Protein AF-A0A963Q8L8-F1 (afdb_monomer)

Solvent-accessible surface area (backbone atoms only — not comparable to full-atom values): 8381 Å² total; per-residue (Å²): 138,88,87,86,86,88,66,86,58,89,91,38,68,68,61,29,49,52,52,50,51,49,53,48,64,64,44,58,82,50,54,76,76,75,58,84,87,79,77,55,68,69,58,49,55,60,48,58,72,72,51,82,76,91,77,86,84,80,60,81,90,39,34,50,96,78,73,37,82,28,16,65,41,61,68,62,52,48,38,57,77,70,64,61,84,72,94,81,88,85,80,57,52,40,69,68,48,51,50,52,52,60,72,62,37,93,91,52,77,47,77,51,52,47,21,16,82,83,50,59,90,84,30,69,57,40,79,45,77,80

Mean predicted aligned error: 4.3 Å

Sequence (130 aa):
LCCQVIVATDNDADLAQAEAVRLAQEFWPLRHRMQGKFSSLERAIAQARSIPGPVIFTDAADATSSGATGDSNLILRGLQQAGYTKKVLAQIVDADAAAAAHQAGVGATVQLTLGGGIDPARFTPMPVTA

Secondary structure (DSSP, 8-state):
---------SS-HHHHHHHHHHHHHHHHHHGGGG---PPPHHHHHHHHHHSSS------GGG-GGGT--S---HHHHHHHHTT--S--------HHHHHHHHHH-TT---EEEES-SS-TTT---EEEE-

pLDDT: mean 94.89, std 4.63, range [61.16, 98.31]

Radius of gyration: 22.34 Å; Cα contacts (8 Å, |Δi|>4): 114; chains: 1; bounding box: 47×38×60 Å

Foldseek 3Di:
DDDDDFFDDDPDVVVSVVVRVVVCVVVVVCVVVVDDDDDDLLVLLVVCVPDPDDDDDDDPVADVVVVHPQQDCPSVVSCVVVVPDDDDDGGHDDPVVVVVDVVQDPPGWDWDWGGCPVPVVPDDTHTDTD

Nearest PDB structures (foldseek):
  3iuu-assembly1_A  TM=8.735E-01  e=3.872E-03  Chelativorans sp. BNC1
  7ylq-assembly1_A  TM=7.956E-01  e=6.159E-03  Sphingomonas sp. ACM-3962

Structure (mmCIF, N/CA/C/O backbone):
data_AF-A0A963Q8L8-F1
#
_entry.id   AF-A0A963Q8L8-F1
#
loop_
_atom_site.group_PDB
_atom_site.id
_atom_site.type_symbol
_atom_site.label_atom_id
_atom_site.label_alt_id
_atom_site.label_comp_id
_atom_site.label_asym_id
_atom_site.label_entity_id
_atom_site.label_seq_id
_atom_site.pdbx_PDB_ins_code
_atom_site.Cartn_x
_atom_site.Cartn_y
_atom_site.Cartn_z
_atom_site.occupancy
_atom_site.B_iso_or_equiv
_atom_site.auth_seq_id
_atom_site.auth_comp_id
_atom_site.auth_asym_id
_atom_site.auth_atom_id
_atom_site.pdbx_PDB_model_num
ATOM 1 N N . LEU A 1 1 ? 14.215 2.513 -9.861 1.00 61.16 1 LEU A N 1
ATOM 2 C CA . LEU A 1 1 ? 13.624 2.431 -11.213 1.00 61.16 1 LEU A CA 1
ATOM 3 C C . LEU A 1 1 ? 14.658 1.757 -12.103 1.00 61.16 1 LEU A C 1
ATOM 5 O O . LEU A 1 1 ? 15.711 2.346 -12.314 1.00 61.16 1 LEU A O 1
ATOM 9 N N . CYS A 1 2 ? 14.411 0.524 -12.532 1.00 70.62 2 CYS A N 1
ATOM 10 C CA . CYS A 1 2 ? 15.213 -0.116 -13.572 1.00 70.62 2 CYS A CA 1
ATOM 11 C C . CYS A 1 2 ? 14.390 -0.052 -14.854 1.00 70.62 2 CYS A C 1
ATOM 13 O O . CYS A 1 2 ? 13.233 -0.465 -14.850 1.00 70.62 2 CYS A O 1
ATOM 15 N N . CYS A 1 3 ? 14.958 0.508 -15.915 1.00 80.75 3 CYS A N 1
ATOM 16 C CA . CYS A 1 3 ? 14.323 0.547 -17.225 1.00 80.75 3 CYS A CA 1
ATOM 17 C C . CYS A 1 3 ? 15.174 -0.268 -18.184 1.00 80.75 3 CYS A C 1
ATOM 19 O O . CYS A 1 3 ? 16.390 -0.095 -18.230 1.00 80.75 3 CYS A O 1
ATOM 21 N N . GLN A 1 4 ? 14.522 -1.160 -18.919 1.00 88.62 4 GLN A N 1
ATOM 22 C CA . GLN A 1 4 ? 15.146 -1.977 -19.943 1.00 88.62 4 GLN A CA 1
ATOM 23 C C . GLN A 1 4 ? 14.512 -1.630 -21.283 1.00 88.62 4 GLN A C 1
ATOM 25 O O . GLN A 1 4 ? 13.297 -1.458 -21.376 1.00 88.62 4 GLN A O 1
ATOM 30 N N . VAL A 1 5 ? 15.349 -1.521 -22.307 1.00 88.50 5 VAL A N 1
ATOM 31 C CA . VAL A 1 5 ? 14.926 -1.336 -23.692 1.00 88.50 5 VAL A CA 1
ATOM 32 C C . VAL A 1 5 ? 15.395 -2.557 -24.466 1.00 88.50 5 VAL A C 1
ATOM 34 O O . VAL A 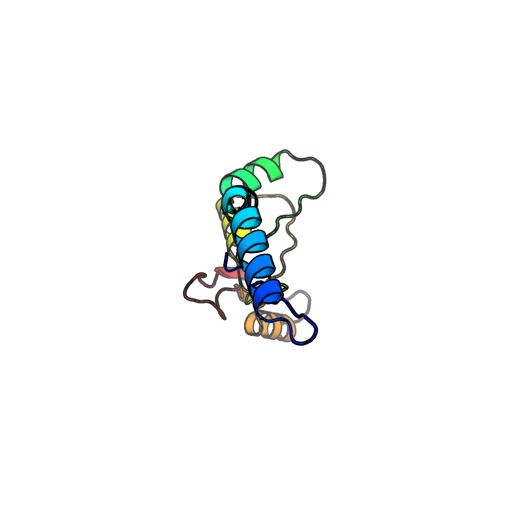1 5 ? 16.543 -2.974 -24.326 1.00 88.50 5 VAL A O 1
ATOM 37 N N . ILE A 1 6 ? 14.496 -3.130 -25.261 1.00 93.12 6 ILE A N 1
ATOM 38 C CA . ILE A 1 6 ? 14.799 -4.213 -26.194 1.00 93.12 6 ILE A CA 1
ATOM 39 C C . ILE A 1 6 ? 14.515 -3.664 -27.589 1.00 93.12 6 ILE A C 1
ATOM 41 O O . ILE A 1 6 ? 13.398 -3.226 -27.859 1.00 93.12 6 ILE A O 1
ATOM 45 N N . VAL A 1 7 ? 15.533 -3.660 -28.447 1.00 96.06 7 VAL A N 1
ATOM 46 C CA . VAL A 1 7 ? 15.433 -3.221 -29.843 1.00 96.06 7 VAL A CA 1
ATOM 47 C C . VAL A 1 7 ? 15.636 -4.436 -30.737 1.00 96.06 7 VAL A C 1
ATOM 49 O O . VAL A 1 7 ? 16.568 -5.209 -30.522 1.00 96.06 7 VAL A O 1
ATOM 52 N N . ALA A 1 8 ? 14.759 -4.603 -31.723 1.00 96.75 8 ALA A N 1
ATOM 53 C CA . ALA A 1 8 ? 14.843 -5.658 -32.721 1.00 96.75 8 ALA A CA 1
ATOM 54 C C . ALA A 1 8 ? 14.909 -5.035 -34.119 1.00 96.75 8 ALA A C 1
ATOM 56 O O . ALA A 1 8 ? 14.142 -4.123 -34.431 1.00 96.75 8 ALA A O 1
ATOM 57 N N . THR A 1 9 ? 15.820 -5.539 -34.945 1.00 97.62 9 THR A N 1
ATOM 58 C CA . THR A 1 9 ? 16.053 -5.119 -36.332 1.00 97.62 9 THR A CA 1
ATOM 59 C C . THR A 1 9 ? 16.175 -6.353 -37.225 1.00 97.62 9 THR A C 1
ATOM 61 O O . THR A 1 9 ? 16.400 -7.464 -36.737 1.00 97.62 9 THR A O 1
ATOM 64 N N . ASP A 1 10 ? 16.022 -6.174 -38.537 1.00 97.75 10 ASP A N 1
ATOM 65 C CA . ASP A 1 10 ? 16.247 -7.246 -39.508 1.00 97.75 10 ASP A CA 1
ATOM 66 C C . ASP A 1 10 ? 17.743 -7.385 -39.812 1.00 97.75 10 ASP A C 1
ATOM 68 O O . ASP A 1 10 ? 18.285 -6.687 -40.665 1.00 97.75 10 ASP A O 1
ATOM 72 N N . ASN A 1 11 ? 18.414 -8.248 -39.045 1.00 96.94 11 ASN A N 1
ATOM 73 C CA . ASN A 1 11 ? 19.839 -8.569 -39.178 1.00 96.94 11 ASN A CA 1
ATOM 74 C C . ASN A 1 11 ? 20.782 -7.342 -39.226 1.00 96.94 11 ASN A C 1
ATOM 76 O O . ASN A 1 11 ? 21.863 -7.407 -39.810 1.00 96.94 11 ASN A O 1
ATOM 80 N N . ASP A 1 12 ? 20.390 -6.234 -38.590 1.00 98.31 12 ASP A N 1
ATOM 81 C CA . ASP A 1 12 ? 21.155 -4.984 -38.537 1.00 98.31 12 ASP A CA 1
ATOM 82 C C . ASP A 1 12 ? 21.496 -4.634 -37.082 1.00 98.31 12 ASP A C 1
ATOM 84 O O . ASP A 1 12 ? 20.760 -3.932 -36.377 1.00 98.31 12 ASP A O 1
ATOM 88 N N . ALA A 1 13 ? 22.606 -5.195 -36.605 1.00 97.69 13 ALA A N 1
ATOM 89 C CA . ALA A 1 13 ? 23.054 -5.026 -35.227 1.00 97.69 13 ALA A CA 1
ATOM 90 C C . ALA A 1 13 ? 23.482 -3.582 -34.913 1.00 97.69 13 ALA A C 1
ATOM 92 O O . ALA A 1 13 ? 23.260 -3.112 -33.794 1.00 97.69 13 ALA A O 1
ATOM 93 N N . ASP A 1 14 ? 24.046 -2.869 -35.891 1.00 98.12 14 ASP A N 1
ATOM 94 C CA . ASP A 1 14 ? 24.521 -1.496 -35.709 1.00 98.12 14 ASP A CA 1
ATOM 95 C C . ASP A 1 14 ? 23.343 -0.541 -35.503 1.00 98.12 14 ASP A C 1
ATOM 97 O O . ASP A 1 14 ? 23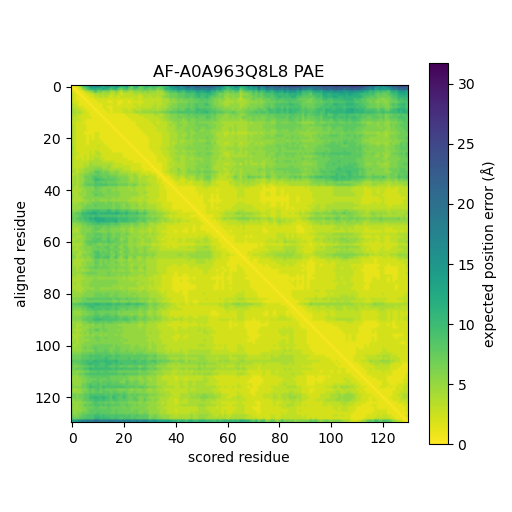.359 0.279 -34.579 1.00 98.12 14 ASP A O 1
ATOM 101 N N . LEU A 1 15 ? 22.274 -0.700 -36.292 1.00 98.12 15 LEU A N 1
ATOM 102 C CA . LEU A 1 15 ? 21.037 0.053 -36.103 1.00 98.12 15 LEU A CA 1
ATOM 103 C C . LEU A 1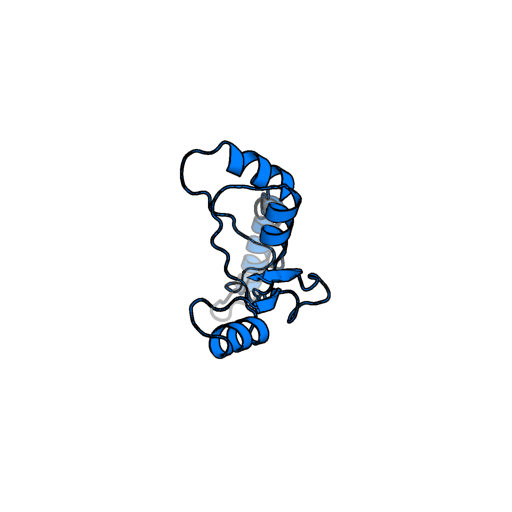 15 ? 20.391 -0.254 -34.747 1.00 98.12 15 LEU A C 1
ATOM 105 O O . LEU A 1 15 ? 19.984 0.668 -34.036 1.00 98.12 15 LEU A O 1
ATOM 109 N N . ALA A 1 16 ? 20.324 -1.533 -34.357 1.00 98.12 16 ALA A N 1
ATOM 110 C CA . ALA A 1 16 ? 19.755 -1.925 -33.067 1.00 98.12 16 ALA A CA 1
ATOM 111 C C . ALA A 1 16 ? 20.501 -1.261 -31.901 1.00 98.12 16 ALA A C 1
ATOM 113 O O . ALA A 1 16 ? 19.879 -0.741 -30.968 1.00 98.12 16 ALA A O 1
ATOM 114 N N . GLN A 1 17 ? 21.834 -1.234 -31.973 1.00 96.94 17 GLN A N 1
ATOM 115 C CA . GLN A 1 17 ? 22.670 -0.593 -30.968 1.00 96.94 17 GLN A CA 1
ATOM 116 C C . GLN A 1 17 ? 22.505 0.931 -30.962 1.00 96.94 17 GLN A C 1
ATOM 118 O O . GLN A 1 17 ? 22.365 1.520 -29.886 1.00 96.94 17 GLN A O 1
ATOM 123 N N . ALA A 1 18 ? 22.483 1.572 -32.133 1.00 97.81 18 ALA A N 1
ATOM 124 C CA . ALA A 1 18 ? 22.291 3.015 -32.242 1.00 97.8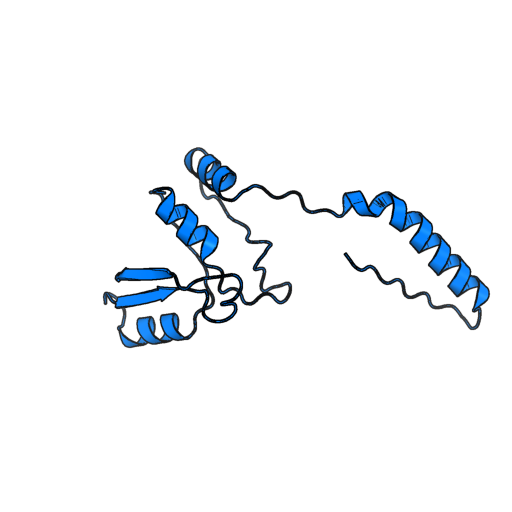1 18 ALA A CA 1
ATOM 125 C C . ALA A 1 18 ? 20.955 3.459 -31.620 1.00 97.81 18 ALA A C 1
ATOM 127 O O . ALA A 1 18 ? 20.933 4.391 -30.812 1.00 97.81 18 ALA A O 1
ATOM 128 N N . GLU A 1 19 ? 19.861 2.750 -31.909 1.00 97.75 19 GLU A N 1
ATOM 129 C CA . GLU A 1 19 ? 18.539 3.052 -31.349 1.00 97.75 19 GLU A CA 1
ATOM 130 C C . GLU A 1 19 ? 18.460 2.786 -29.842 1.00 97.75 19 GLU A C 1
ATOM 132 O O . GLU A 1 19 ? 17.893 3.593 -29.101 1.00 97.75 19 GLU A O 1
ATOM 137 N N . ALA A 1 20 ? 19.074 1.703 -29.352 1.00 96.62 20 ALA A N 1
ATOM 138 C CA . ALA A 1 20 ? 19.129 1.425 -27.919 1.00 96.62 20 ALA A CA 1
ATOM 139 C C . ALA A 1 20 ? 19.857 2.545 -27.152 1.00 96.62 20 ALA A C 1
ATOM 141 O O . ALA A 1 20 ? 19.370 3.010 -26.116 1.00 96.62 20 ALA A O 1
ATOM 142 N N . VAL A 1 21 ? 20.993 3.022 -27.679 1.00 95.44 21 VAL A N 1
ATOM 143 C CA . VAL A 1 21 ? 21.749 4.142 -27.096 1.00 95.44 21 VAL A CA 1
ATOM 144 C C . VAL A 1 21 ? 20.949 5.440 -27.173 1.00 95.44 21 VAL A C 1
ATOM 146 O O . VAL A 1 21 ? 20.872 6.152 -26.170 1.00 95.44 21 VAL A O 1
ATOM 149 N N . ARG A 1 22 ? 20.312 5.732 -28.314 1.00 97.25 22 ARG A N 1
ATOM 150 C CA . ARG A 1 22 ? 19.474 6.926 -28.487 1.00 97.25 22 ARG A CA 1
ATOM 151 C C . ARG A 1 22 ? 18.344 6.964 -27.457 1.00 97.25 22 ARG A C 1
ATOM 153 O O . ARG A 1 22 ? 18.205 7.951 -26.737 1.00 97.25 22 ARG A O 1
ATOM 160 N N . LEU A 1 23 ? 17.593 5.869 -27.313 1.00 95.94 23 LEU A N 1
ATOM 161 C CA . LEU A 1 23 ? 16.504 5.761 -26.336 1.00 95.94 23 LEU A CA 1
ATOM 162 C C . LEU A 1 23 ? 17.007 5.915 -24.896 1.00 95.94 23 LEU A C 1
ATOM 164 O O . LEU A 1 23 ? 16.376 6.606 -24.095 1.00 95.94 23 LEU A O 1
ATOM 168 N N . ALA A 1 24 ? 18.159 5.327 -24.562 1.00 92.81 24 ALA A N 1
ATOM 169 C CA . ALA A 1 24 ? 18.767 5.497 -23.245 1.00 92.81 24 ALA A CA 1
ATOM 170 C C . ALA A 1 24 ? 19.168 6.961 -22.978 1.00 92.81 24 ALA A C 1
ATOM 172 O O . ALA A 1 24 ? 18.895 7.482 -21.894 1.00 92.81 24 ALA A O 1
ATOM 173 N N . GLN A 1 25 ? 19.771 7.638 -23.960 1.00 94.31 25 GLN A N 1
ATOM 174 C CA . GLN A 1 25 ? 20.182 9.043 -23.865 1.00 94.31 25 GLN A CA 1
ATOM 175 C C . GLN A 1 25 ? 18.991 10.001 -23.755 1.00 94.31 25 GLN A C 1
ATOM 177 O O . GLN A 1 25 ? 19.078 10.983 -23.021 1.00 94.31 25 GLN A O 1
ATOM 182 N N . GLU A 1 26 ? 17.875 9.710 -24.425 1.00 93.81 26 GLU A N 1
ATOM 183 C CA . GLU A 1 26 ? 16.636 10.490 -24.318 1.00 93.81 26 GLU A CA 1
ATOM 184 C C . GLU A 1 26 ? 15.919 10.254 -22.983 1.00 93.81 26 GLU A C 1
ATOM 186 O O . GLU A 1 26 ? 15.433 11.190 -22.343 1.00 93.81 26 GLU A O 1
ATOM 191 N N . PHE A 1 27 ? 15.882 9.003 -22.523 1.00 92.00 27 PHE A N 1
ATOM 192 C CA . PHE A 1 27 ? 15.223 8.628 -21.278 1.00 92.00 27 PHE A CA 1
ATOM 193 C C . PHE A 1 27 ? 15.963 9.157 -20.042 1.00 92.00 27 PHE A C 1
ATOM 195 O O . PHE A 1 27 ? 15.346 9.692 -19.115 1.00 92.00 27 PHE A O 1
ATOM 202 N N . TRP A 1 28 ? 17.291 9.011 -20.004 1.00 91.50 28 TRP A N 1
ATOM 203 C CA . TRP A 1 28 ? 18.105 9.296 -18.821 1.00 91.50 28 TRP A CA 1
ATOM 204 C C . TRP A 1 28 ? 17.904 10.692 -18.210 1.00 91.50 28 TRP A C 1
ATOM 206 O O . TRP A 1 28 ? 17.710 10.769 -16.987 1.00 91.50 28 TRP A O 1
ATOM 216 N N . PRO A 1 29 ? 17.907 11.808 -18.968 1.00 94.38 29 PRO A N 1
ATOM 217 C CA . PRO A 1 29 ? 17.667 13.128 -18.396 1.00 94.38 29 PRO A CA 1
ATOM 218 C C . PRO A 1 29 ? 16.255 13.258 -17.809 1.00 94.38 29 PRO A C 1
ATOM 220 O O . PRO A 1 29 ? 16.078 13.993 -16.840 1.00 94.38 29 PRO A O 1
ATOM 223 N N . LEU A 1 30 ? 15.267 12.504 -18.307 1.00 92.56 30 LEU A N 1
ATOM 224 C CA . LEU A 1 30 ? 13.868 12.556 -17.867 1.00 92.56 30 LEU A CA 1
ATOM 225 C C . LEU A 1 30 ? 13.554 11.671 -16.651 1.00 92.56 30 LEU A C 1
ATOM 227 O O . LEU A 1 30 ? 12.469 11.804 -16.085 1.00 92.56 30 LEU A O 1
ATOM 231 N N . ARG A 1 31 ? 14.482 10.822 -16.189 1.00 91.56 31 ARG A N 1
ATOM 232 C CA . ARG A 1 31 ? 14.259 9.858 -15.085 1.00 91.56 31 ARG A CA 1
ATOM 233 C C . ARG A 1 31 ? 13.689 10.473 -13.797 1.00 91.56 31 ARG A C 1
ATOM 235 O O . ARG A 1 31 ? 12.965 9.816 -13.053 1.00 91.56 31 ARG A O 1
ATOM 242 N N . HIS A 1 32 ? 13.988 11.745 -13.532 1.00 91.69 32 HIS A N 1
ATOM 243 C CA . HIS A 1 32 ? 13.487 12.477 -12.365 1.00 91.69 32 HIS A CA 1
ATOM 244 C C . HIS A 1 32 ? 11.970 12.730 -12.423 1.00 91.69 32 HIS A C 1
ATOM 246 O O . HIS A 1 32 ? 11.329 12.868 -11.386 1.00 91.69 32 HIS A O 1
ATOM 252 N N . ARG A 1 33 ? 11.374 12.742 -13.623 1.00 90.88 33 ARG A N 1
ATOM 253 C CA . ARG A 1 33 ? 9.923 12.879 -13.821 1.00 90.88 33 ARG A CA 1
ATOM 254 C C . ARG A 1 33 ? 9.150 11.624 -13.416 1.00 90.88 33 ARG A C 1
ATOM 256 O O . ARG A 1 33 ? 7.943 11.705 -13.235 1.00 90.88 33 ARG A O 1
ATOM 263 N N . MET A 1 34 ? 9.832 10.487 -13.274 1.00 86.19 34 MET A N 1
ATOM 264 C CA . MET A 1 34 ? 9.234 9.184 -12.950 1.00 86.19 34 MET A CA 1
ATOM 265 C C . MET A 1 34 ? 9.230 8.885 -11.447 1.00 86.19 34 MET A C 1
ATOM 267 O O . MET A 1 34 ? 9.074 7.739 -11.036 1.00 86.19 34 MET A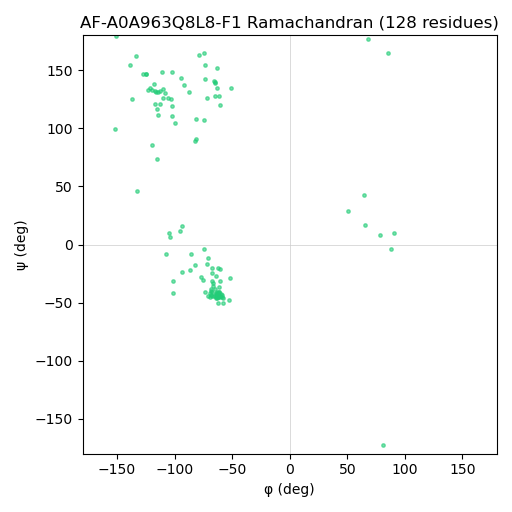 O 1
ATOM 271 N N . GLN A 1 35 ? 9.438 9.906 -10.617 1.00 88.38 35 GLN A N 1
ATOM 272 C CA . GLN A 1 35 ? 9.341 9.790 -9.167 1.00 88.38 35 GLN A CA 1
ATOM 273 C C . GLN A 1 35 ? 7.894 10.020 -8.721 1.00 88.38 35 GLN A C 1
ATOM 275 O O . GLN A 1 35 ? 7.258 10.999 -9.120 1.00 88.38 35 GLN A O 1
ATOM 280 N N . GLY A 1 36 ? 7.380 9.125 -7.876 1.00 87.31 36 GLY A N 1
ATOM 281 C CA . GLY A 1 36 ? 6.072 9.292 -7.251 1.00 87.31 36 GLY A CA 1
ATOM 282 C C . GLY A 1 36 ? 6.059 10.495 -6.307 1.00 87.31 36 GLY A C 1
ATOM 283 O O . GLY A 1 36 ? 7.020 10.743 -5.579 1.00 87.31 36 GLY A O 1
ATOM 284 N N . LYS A 1 37 ? 4.960 11.253 -6.314 1.00 89.81 37 LYS A N 1
ATOM 285 C CA . LYS A 1 37 ? 4.712 12.320 -5.338 1.00 89.81 37 LYS A CA 1
ATOM 286 C C . LYS A 1 37 ? 3.777 11.780 -4.266 1.00 89.81 37 LYS A C 1
ATOM 288 O O . LYS A 1 37 ? 2.583 11.637 -4.511 1.00 89.81 37 LYS A O 1
ATOM 293 N N . PHE A 1 38 ? 4.324 11.484 -3.096 1.00 92.12 38 PHE A N 1
ATOM 294 C CA . PHE A 1 38 ? 3.566 10.916 -1.986 1.00 92.12 38 PHE A CA 1
ATOM 295 C C . PHE A 1 38 ? 3.247 11.979 -0.935 1.00 92.12 38 PHE A C 1
ATOM 297 O O . PHE A 1 38 ? 4.013 12.920 -0.726 1.00 92.12 38 PHE A O 1
ATOM 304 N N . SER A 1 39 ? 2.101 11.823 -0.276 1.00 94.12 39 SER A N 1
ATOM 305 C CA . SER A 1 39 ? 1.794 12.552 0.955 1.00 94.12 39 SER A CA 1
ATOM 306 C C . SER A 1 39 ? 2.187 11.688 2.143 1.00 94.12 39 SER A C 1
ATOM 308 O O . SER A 1 39 ? 2.004 10.473 2.095 1.00 94.12 39 SER A O 1
ATOM 310 N N . SER A 1 40 ? 2.699 12.304 3.210 1.00 95.56 40 SER A N 1
ATOM 311 C CA . SER A 1 40 ? 2.888 11.572 4.463 1.00 95.56 40 SER A CA 1
ATOM 312 C C . SER A 1 40 ? 1.534 11.102 5.000 1.00 95.56 40 SER A C 1
ATOM 314 O O . SER A 1 40 ? 0.501 11.739 4.746 1.00 95.56 40 SER A O 1
ATOM 316 N N . LEU A 1 41 ? 1.534 9.998 5.746 1.00 95.94 41 LEU A N 1
ATOM 317 C CA . LEU A 1 41 ? 0.308 9.445 6.313 1.00 95.94 41 LEU A CA 1
ATOM 318 C C . LEU A 1 41 ? -0.357 10.446 7.267 1.00 95.94 41 LEU A C 1
ATOM 320 O O . LEU A 1 41 ? -1.565 10.654 7.198 1.00 95.94 41 LEU A O 1
ATOM 324 N N . GLU A 1 42 ? 0.426 11.146 8.087 1.00 96.56 42 GLU A N 1
ATOM 325 C CA . GLU A 1 42 ? -0.062 12.161 9.027 1.00 96.56 4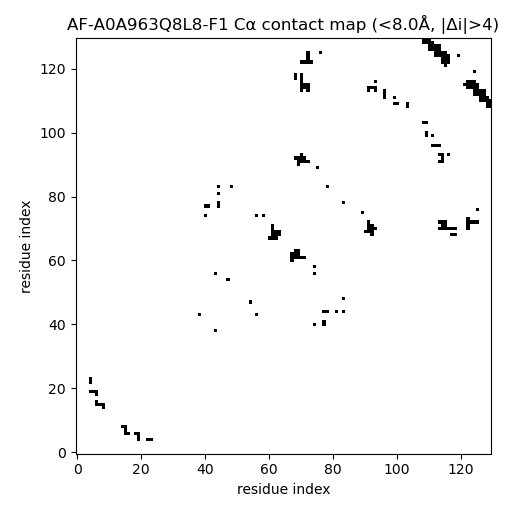2 GLU A CA 1
ATOM 326 C C . GLU A 1 42 ? -0.773 13.297 8.288 1.00 96.56 42 GLU A C 1
ATOM 328 O O . GLU A 1 42 ? -1.876 13.706 8.665 1.00 96.56 42 GLU A O 1
ATOM 333 N N . ARG A 1 43 ? -0.176 13.779 7.188 1.00 96.69 43 ARG A N 1
ATOM 334 C CA . ARG A 1 43 ? -0.777 14.816 6.345 1.00 96.69 43 ARG A CA 1
ATOM 335 C C . ARG A 1 43 ? -2.070 14.321 5.701 1.00 96.69 43 ARG A C 1
ATOM 337 O O . ARG A 1 43 ? -3.062 15.049 5.717 1.00 96.69 43 ARG A O 1
ATOM 344 N N . ALA A 1 44 ? -2.072 13.106 5.157 1.00 97.00 44 ALA A N 1
ATOM 345 C CA . ALA A 1 44 ? -3.250 12.523 4.522 1.00 97.00 44 ALA A CA 1
ATOM 346 C C . ALA A 1 44 ? -4.410 12.356 5.522 1.00 97.00 44 ALA A C 1
ATOM 348 O O . ALA A 1 44 ? -5.544 12.734 5.222 1.00 97.00 44 ALA A O 1
ATOM 349 N N . ILE A 1 45 ? -4.127 11.890 6.744 1.00 97.25 45 ILE A N 1
ATOM 350 C CA . ILE A 1 45 ? -5.117 11.780 7.827 1.00 97.25 45 ILE A CA 1
ATOM 351 C C . ILE A 1 45 ? -5.664 13.159 8.213 1.00 97.25 45 ILE A C 1
ATOM 353 O O . ILE A 1 45 ? -6.880 13.321 8.350 1.00 97.25 45 ILE A O 1
ATOM 357 N N . ALA A 1 46 ? -4.798 14.168 8.357 1.00 95.94 46 ALA A N 1
ATOM 358 C CA . ALA A 1 46 ? -5.224 15.531 8.667 1.00 95.94 46 ALA A CA 1
ATOM 359 C C . ALA A 1 46 ? -6.171 16.094 7.591 1.00 95.94 46 ALA A C 1
ATOM 361 O O . ALA A 1 46 ? -7.203 16.678 7.924 1.00 95.94 46 ALA A O 1
ATOM 362 N N . GLN A 1 47 ? -5.877 15.861 6.309 1.00 95.94 47 GLN A N 1
ATOM 363 C CA . GLN A 1 47 ? -6.741 16.272 5.197 1.00 95.94 47 GLN A CA 1
ATOM 364 C C . GLN A 1 47 ? -8.069 15.500 5.171 1.00 95.94 47 GLN A C 1
ATOM 366 O O . GLN A 1 47 ? -9.128 16.096 4.980 1.00 95.94 47 GLN A O 1
ATOM 371 N N . ALA A 1 48 ? -8.053 14.192 5.435 1.00 96.56 48 ALA A N 1
ATOM 372 C CA . ALA A 1 48 ? -9.261 13.362 5.431 1.00 96.56 48 ALA A CA 1
ATOM 373 C C . ALA A 1 48 ? -10.309 13.786 6.483 1.00 96.56 48 ALA A C 1
ATOM 375 O O . ALA A 1 48 ? -11.496 13.448 6.380 1.00 96.56 48 ALA A O 1
ATOM 376 N N . ARG A 1 49 ? -9.900 14.534 7.515 1.00 94.38 49 ARG A N 1
ATOM 377 C CA . ARG A 1 49 ? -10.821 15.114 8.503 1.00 94.38 49 ARG A CA 1
ATOM 378 C C . ARG A 1 49 ? -11.675 16.229 7.905 1.00 94.38 49 ARG A C 1
ATOM 380 O O . ARG A 1 49 ? -12.875 16.256 8.178 1.00 94.38 49 ARG A O 1
ATOM 387 N N . SER A 1 50 ? -11.087 17.096 7.085 1.00 94.19 50 SER A N 1
ATOM 388 C CA . SER A 1 50 ? -11.747 18.290 6.546 1.00 94.19 50 SER A CA 1
ATOM 389 C C . SER A 1 50 ? -12.395 18.084 5.179 1.00 94.19 50 SER A C 1
ATOM 391 O O . SER A 1 50 ? -13.330 18.810 4.851 1.00 94.19 50 SER A O 1
ATOM 393 N N . ILE A 1 51 ? -11.943 17.103 4.391 1.00 95.88 51 ILE A N 1
ATOM 394 C CA . ILE A 1 51 ? -12.528 16.830 3.074 1.00 95.88 51 ILE A CA 1
ATOM 395 C C . ILE A 1 51 ? -13.991 16.363 3.235 1.00 95.88 51 ILE A C 1
ATOM 397 O O . ILE A 1 51 ? -14.259 15.442 4.023 1.00 95.88 51 ILE A O 1
ATOM 401 N N . PRO A 1 52 ? -14.946 16.990 2.520 1.00 93.88 52 PRO A N 1
ATOM 402 C CA . PRO A 1 52 ? -16.325 16.529 2.475 1.00 93.88 52 PRO A CA 1
ATOM 403 C C . PRO A 1 52 ? -16.449 15.270 1.608 1.00 93.88 52 PRO A C 1
ATOM 405 O O . PRO A 1 52 ? -15.827 15.163 0.554 1.00 93.88 52 PRO A O 1
ATOM 408 N N . GLY A 1 53 ? -17.302 14.338 2.033 1.00 94.62 53 GLY A N 1
ATOM 409 C CA . GLY A 1 53 ? -17.538 13.080 1.322 1.00 94.62 53 GLY A CA 1
ATOM 410 C C . GLY A 1 53 ? -16.483 11.992 1.583 1.00 94.62 53 GLY A C 1
ATOM 411 O O . GLY A 1 53 ? -15.656 12.128 2.489 1.00 94.62 53 GLY A O 1
ATOM 412 N N . PRO A 1 54 ? -16.553 10.869 0.842 1.00 95.56 54 PRO A N 1
ATOM 413 C CA . PRO A 1 54 ? -15.611 9.762 0.976 1.00 95.56 54 PRO A CA 1
ATOM 414 C C . PRO A 1 54 ? -14.191 10.158 0.560 1.00 95.56 54 PRO A C 1
ATOM 416 O O . PRO A 1 54 ? -13.993 10.845 -0.439 1.00 95.56 54 PRO A O 1
ATOM 419 N N . VAL A 1 55 ? -13.201 9.664 1.303 1.00 96.31 55 VAL A N 1
ATOM 420 C CA . VAL A 1 55 ? -11.775 9.824 0.996 1.00 96.31 55 VAL A CA 1
ATOM 421 C C . VAL A 1 55 ? -11.171 8.442 0.809 1.00 96.31 55 VAL A C 1
ATOM 423 O O . VAL A 1 55 ? -11.397 7.555 1.630 1.00 96.31 55 VAL A O 1
ATOM 426 N N . ILE A 1 56 ? -10.400 8.270 -0.261 1.00 96.00 56 ILE A N 1
ATOM 427 C CA . ILE A 1 56 ? -9.688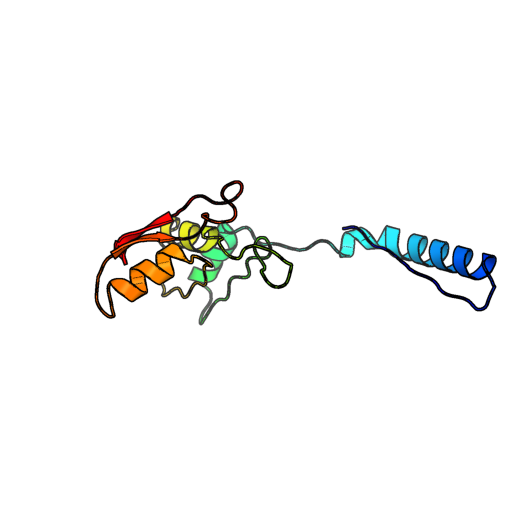 7.027 -0.553 1.00 96.00 56 ILE A CA 1
ATOM 428 C C . ILE A 1 56 ? -8.210 7.246 -0.254 1.00 96.00 56 ILE A C 1
ATOM 430 O O . ILE A 1 56 ? -7.594 8.176 -0.773 1.00 96.00 56 ILE A O 1
ATOM 434 N N . PHE A 1 57 ? -7.649 6.376 0.579 1.00 95.69 57 PHE A N 1
ATOM 435 C CA . PHE A 1 57 ? -6.210 6.275 0.780 1.00 95.69 57 PHE A CA 1
ATOM 436 C C . PHE A 1 57 ? -5.657 5.232 -0.192 1.00 95.69 57 PHE A C 1
ATOM 438 O O . PHE A 1 57 ? -6.254 4.173 -0.371 1.00 95.69 57 PHE A O 1
ATOM 445 N N . THR A 1 58 ? -4.521 5.525 -0.821 1.00 93.88 58 THR A N 1
ATOM 446 C CA . THR A 1 58 ? -3.821 4.580 -1.701 1.00 93.88 58 THR A CA 1
ATOM 447 C C . THR A 1 58 ? -2.481 4.227 -1.076 1.00 93.88 58 THR A C 1
ATOM 449 O O . THR A 1 58 ? -1.597 5.082 -1.001 1.00 93.88 58 THR A O 1
ATOM 452 N N . ASP A 1 59 ? -2.336 2.981 -0.624 1.00 94.25 59 ASP A N 1
ATOM 453 C CA . ASP A 1 59 ? -1.072 2.475 -0.089 1.00 94.25 59 ASP A CA 1
ATOM 454 C C . ASP A 1 59 ? -0.160 2.030 -1.237 1.00 94.25 59 ASP A C 1
ATOM 456 O O . ASP A 1 59 ? -0.187 0.889 -1.692 1.00 94.25 59 ASP A O 1
ATOM 460 N N . ALA A 1 60 ? 0.638 2.964 -1.752 1.00 92.19 60 ALA A N 1
ATOM 461 C CA . ALA A 1 60 ? 1.582 2.660 -2.822 1.00 92.19 60 ALA A CA 1
ATOM 462 C C . ALA A 1 60 ? 2.718 1.722 -2.373 1.00 92.19 60 ALA A C 1
ATOM 464 O O . ALA A 1 60 ? 3.361 1.110 -3.226 1.00 92.19 60 ALA A O 1
ATOM 465 N N . ALA A 1 61 ? 2.986 1.622 -1.065 1.00 91.62 61 ALA A N 1
ATOM 466 C CA . ALA A 1 61 ? 4.047 0.775 -0.525 1.00 91.62 61 ALA A CA 1
ATOM 467 C C . ALA A 1 61 ? 3.608 -0.691 -0.371 1.00 91.62 61 ALA A C 1
ATOM 469 O O . ALA A 1 61 ? 4.468 -1.572 -0.279 1.00 91.62 61 ALA A O 1
ATOM 470 N N . ASP A 1 62 ? 2.298 -0.946 -0.380 1.00 95.88 62 ASP A N 1
ATOM 471 C CA . ASP A 1 62 ? 1.711 -2.278 -0.256 1.00 95.88 62 ASP A CA 1
ATOM 472 C C . ASP A 1 62 ? 0.619 -2.552 -1.308 1.00 95.88 62 ASP A C 1
ATOM 474 O O . ASP A 1 62 ? -0.476 -3.041 -1.036 1.00 95.88 62 ASP A O 1
ATOM 478 N N . ALA A 1 63 ? 0.922 -2.215 -2.563 1.00 94.38 63 ALA A N 1
ATOM 479 C CA . ALA A 1 63 ? 0.037 -2.474 -3.692 1.00 94.38 63 ALA A CA 1
ATOM 480 C C . ALA A 1 63 ? 0.158 -3.929 -4.187 1.00 94.38 63 ALA A C 1
ATOM 482 O O . ALA A 1 63 ? 1.127 -4.289 -4.864 1.00 94.38 63 ALA A O 1
ATOM 483 N N . THR A 1 64 ? -0.859 -4.755 -3.925 1.00 94.25 64 THR A N 1
ATOM 484 C CA . THR A 1 64 ? -0.910 -6.166 -4.368 1.00 94.25 64 THR A CA 1
ATOM 485 C C . THR A 1 64 ? -0.859 -6.320 -5.889 1.00 94.25 64 THR A C 1
ATOM 487 O O . THR A 1 64 ? -0.243 -7.253 -6.399 1.00 94.25 64 THR A O 1
ATOM 490 N N . SER A 1 65 ? -1.399 -5.354 -6.640 1.00 93.06 65 SER A N 1
ATOM 491 C CA . SER A 1 65 ? -1.284 -5.297 -8.107 1.00 93.06 65 SER A CA 1
ATOM 492 C C . SER A 1 65 ? 0.161 -5.197 -8.609 1.00 93.06 65 SER A C 1
ATOM 494 O O . SER A 1 65 ? 0.428 -5.500 -9.768 1.00 93.06 65 SER A O 1
ATOM 496 N N . SER A 1 66 ? 1.080 -4.750 -7.751 1.00 92.75 66 SER A N 1
ATOM 497 C CA . SER A 1 66 ? 2.511 -4.604 -8.035 1.00 92.75 66 SER A CA 1
ATOM 498 C C . SER A 1 66 ? 3.354 -5.706 -7.379 1.00 92.75 66 SER A C 1
ATOM 500 O O . SER A 1 66 ? 4.578 -5.605 -7.366 1.00 92.75 66 SER A O 1
ATOM 502 N N . GLY A 1 67 ? 2.713 -6.744 -6.828 1.00 94.69 67 GLY A N 1
ATOM 503 C CA . GLY A 1 67 ? 3.374 -7.883 -6.187 1.00 94.69 67 GLY A CA 1
ATOM 504 C C . GLY A 1 67 ? 3.634 -7.732 -4.686 1.00 94.69 67 GLY A C 1
ATOM 505 O O . GLY A 1 67 ? 4.355 -8.555 -4.129 1.00 94.69 67 GLY A O 1
ATOM 506 N N . ALA A 1 68 ? 3.080 -6.707 -4.027 1.00 96.50 68 ALA A N 1
ATOM 507 C CA . ALA A 1 68 ? 3.142 -6.600 -2.569 1.00 96.50 68 ALA A CA 1
ATOM 508 C C . ALA A 1 68 ? 2.175 -7.583 -1.877 1.00 96.50 68 ALA A C 1
ATOM 510 O O . ALA A 1 68 ? 1.279 -8.144 -2.511 1.00 96.50 68 ALA A O 1
ATOM 511 N N . THR A 1 69 ? 2.364 -7.790 -0.577 1.00 96.81 69 THR A N 1
ATOM 512 C CA . THR A 1 69 ? 1.659 -8.798 0.227 1.00 96.81 69 THR A CA 1
ATOM 513 C C . THR A 1 69 ? 0.230 -8.388 0.581 1.00 96.81 69 THR A C 1
ATOM 515 O O . THR A 1 69 ? -0.629 -9.259 0.710 1.00 96.81 69 THR A O 1
ATOM 518 N N . GLY A 1 70 ? -0.053 -7.086 0.679 1.00 97.44 70 GLY A N 1
ATOM 519 C CA . GLY A 1 70 ? -1.382 -6.560 1.003 1.00 97.44 70 GLY A CA 1
ATOM 520 C C . GLY A 1 70 ? -1.737 -6.627 2.492 1.00 97.44 70 GLY A C 1
ATOM 521 O O . GLY A 1 70 ? -2.896 -6.411 2.852 1.00 97.44 70 GLY A O 1
ATOM 522 N N . ASP A 1 71 ? -0.782 -6.976 3.356 1.00 97.94 71 ASP A N 1
ATOM 523 C CA . ASP A 1 71 ? -0.963 -7.128 4.802 1.00 97.94 71 ASP A CA 1
ATOM 524 C C . ASP A 1 71 ? -0.588 -5.865 5.603 1.00 97.94 71 ASP A C 1
ATOM 526 O O . ASP A 1 71 ? -0.523 -5.905 6.836 1.00 97.94 71 ASP A O 1
ATOM 530 N N . SER A 1 72 ? -0.378 -4.725 4.935 1.00 97.62 72 SER A N 1
ATOM 531 C CA . SER A 1 72 ? -0.148 -3.423 5.564 1.00 97.62 72 SER A CA 1
ATOM 532 C C . SER A 1 72 ? -1.343 -3.006 6.418 1.00 97.62 72 SER A C 1
ATOM 534 O O . SER A 1 72 ? -2.459 -2.783 5.947 1.00 97.62 72 SER A O 1
ATOM 536 N N . ASN A 1 73 ? -1.080 -2.813 7.709 1.00 97.12 73 ASN A N 1
ATOM 537 C CA . ASN A 1 73 ? -2.029 -2.228 8.655 1.00 97.12 73 ASN A CA 1
ATOM 538 C C . ASN A 1 73 ? -1.694 -0.767 9.003 1.00 97.12 73 ASN A C 1
ATOM 540 O O . ASN A 1 73 ? -2.339 -0.187 9.880 1.00 97.12 73 ASN A O 1
ATOM 544 N N . LEU A 1 74 ? -0.706 -0.151 8.339 1.00 96.62 74 LEU A N 1
ATOM 545 C CA . LEU A 1 74 ? -0.161 1.150 8.745 1.00 96.62 74 LEU A CA 1
ATOM 546 C C . LEU A 1 74 ? -1.183 2.280 8.664 1.00 96.62 74 LEU A C 1
ATOM 548 O O . LEU A 1 74 ? -1.260 3.096 9.580 1.00 96.62 74 LEU A O 1
ATOM 552 N N . ILE A 1 75 ? -1.996 2.321 7.606 1.00 97.00 75 ILE A N 1
ATOM 553 C CA . ILE A 1 75 ? -3.034 3.350 7.462 1.00 97.00 75 ILE A CA 1
ATOM 554 C C . ILE A 1 75 ? -4.078 3.206 8.571 1.00 97.00 75 ILE A C 1
ATOM 556 O O . ILE A 1 75 ? -4.426 4.196 9.214 1.00 97.00 75 ILE A O 1
ATOM 560 N N . LEU A 1 76 ? -4.547 1.982 8.832 1.00 96.44 76 LEU A N 1
ATOM 561 C CA . LEU A 1 76 ? -5.540 1.718 9.874 1.00 96.44 76 LEU A CA 1
ATOM 562 C C . LEU A 1 76 ? -4.989 2.060 11.266 1.00 96.44 76 LEU A C 1
ATOM 564 O O . LEU A 1 76 ? -5.636 2.786 12.022 1.00 96.44 76 LEU A O 1
ATOM 568 N N . ARG A 1 77 ? -3.758 1.627 11.562 1.00 95.81 77 ARG A N 1
ATOM 569 C CA . ARG A 1 77 ? -3.030 1.958 12.794 1.00 95.81 77 ARG A CA 1
ATOM 570 C C . ARG A 1 77 ? -2.862 3.468 12.957 1.00 95.81 77 ARG A C 1
ATOM 572 O O . ARG A 1 77 ? -3.137 3.997 14.030 1.00 95.81 77 ARG A O 1
ATOM 579 N N . GLY A 1 78 ? -2.458 4.169 11.898 1.00 96.56 78 GLY A N 1
ATOM 580 C CA . GLY A 1 78 ? -2.286 5.621 11.905 1.00 96.56 78 GLY A CA 1
ATOM 581 C C . GLY A 1 78 ? -3.600 6.365 12.140 1.00 96.56 78 GLY A C 1
ATOM 582 O O . GLY A 1 78 ? -3.646 7.293 12.945 1.00 96.56 78 GLY A O 1
ATOM 583 N N . LEU A 1 79 ? -4.693 5.936 11.501 1.00 96.81 79 LEU A N 1
ATOM 584 C CA . LEU A 1 79 ? -6.032 6.492 11.725 1.00 96.81 79 LEU A CA 1
ATOM 585 C C . LEU A 1 79 ? -6.484 6.296 13.179 1.00 96.81 79 LEU A C 1
ATOM 587 O O . LEU A 1 79 ? -6.985 7.242 13.792 1.00 96.81 79 LEU A O 1
ATOM 591 N N . GLN A 1 80 ? -6.266 5.105 13.743 1.00 94.94 80 GLN A N 1
ATOM 592 C CA . GLN A 1 80 ? -6.580 4.802 15.139 1.00 94.94 80 GLN A CA 1
ATOM 593 C C . GLN A 1 80 ? -5.759 5.671 16.103 1.00 94.94 80 GLN A C 1
ATOM 595 O O . GLN A 1 80 ? -6.331 6.324 16.974 1.00 94.94 80 GLN A O 1
ATOM 600 N N . GLN A 1 81 ? -4.437 5.736 15.922 1.00 95.69 81 GLN A N 1
ATOM 601 C CA . GLN A 1 81 ? -3.53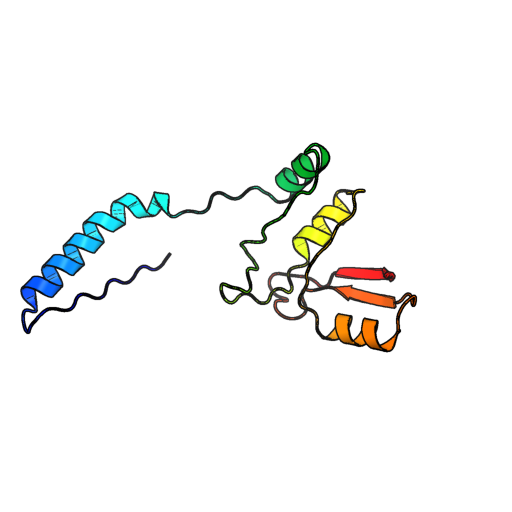2 6.547 16.749 1.00 95.69 81 GLN A CA 1
ATOM 602 C C . GLN A 1 81 ? -3.846 8.043 16.669 1.00 95.69 81 GLN A C 1
ATOM 604 O O . GLN A 1 81 ? -3.768 8.751 17.669 1.00 95.69 81 GLN A O 1
ATOM 609 N N . ALA A 1 82 ? -4.248 8.525 15.493 1.00 96.50 82 ALA A N 1
ATOM 610 C CA . ALA A 1 82 ? -4.656 9.908 15.303 1.00 96.50 82 ALA A CA 1
ATOM 611 C C . ALA A 1 82 ? -6.046 10.214 15.884 1.00 96.50 82 ALA A C 1
ATOM 613 O O . ALA A 1 82 ? -6.478 11.363 15.792 1.00 96.50 82 ALA A O 1
ATOM 614 N N . GLY A 1 83 ? -6.779 9.228 16.419 1.00 96.06 83 GLY A N 1
ATOM 615 C CA . GLY A 1 83 ? -8.143 9.399 16.921 1.00 96.06 83 GLY A CA 1
ATOM 616 C C . GLY A 1 83 ? -9.128 9.776 15.812 1.00 96.06 83 GLY A C 1
ATOM 617 O O . GLY A 1 83 ? -9.898 10.733 15.944 1.00 96.06 83 GLY A O 1
ATOM 618 N N . TYR A 1 84 ? -9.030 9.138 14.645 1.00 96.38 84 TYR A N 1
ATOM 619 C CA . TYR A 1 84 ? -9.954 9.372 13.539 1.00 96.38 84 TYR A CA 1
ATOM 620 C C . TYR A 1 84 ? -11.327 8.768 13.855 1.00 96.38 84 TYR A C 1
ATOM 622 O O . TYR A 1 84 ? -11.432 7.595 14.190 1.00 96.38 84 TYR A O 1
ATOM 630 N N . THR A 1 85 ? -12.386 9.576 13.767 1.00 94.25 85 THR A N 1
ATOM 631 C CA . THR A 1 85 ? -13.727 9.210 14.263 1.00 94.25 85 THR A CA 1
ATOM 632 C C . THR A 1 85 ? -14.743 8.902 13.166 1.00 94.25 85 THR A C 1
ATOM 634 O O . THR A 1 85 ? -15.854 8.467 13.469 1.00 94.25 85 THR A O 1
ATOM 637 N N . LYS A 1 86 ? -14.410 9.141 11.889 1.00 94.19 86 LYS A N 1
ATOM 638 C CA . LYS A 1 86 ? -15.299 8.770 10.777 1.00 94.19 86 LYS A CA 1
ATOM 639 C C . LYS A 1 86 ? -15.175 7.269 10.492 1.00 94.19 86 LYS A C 1
ATOM 641 O O . LYS A 1 86 ? -14.220 6.618 10.906 1.00 94.19 86 LYS A O 1
ATOM 646 N N . LYS A 1 87 ? -16.148 6.725 9.759 1.00 95.00 87 LYS A N 1
ATOM 647 C CA . LYS A 1 87 ? -16.149 5.314 9.352 1.00 95.00 87 LYS A CA 1
ATOM 648 C C . LYS A 1 87 ? -14.978 5.025 8.412 1.00 95.00 87 LYS A C 1
ATOM 650 O O . LYS A 1 87 ? -14.706 5.814 7.509 1.00 95.00 87 LYS A O 1
ATOM 655 N N . VAL A 1 88 ? -14.342 3.877 8.612 1.00 95.69 88 VAL A N 1
ATOM 656 C CA . VAL A 1 88 ? -13.232 3.382 7.796 1.00 95.69 88 VAL A CA 1
ATOM 657 C C . VAL A 1 88 ? -13.615 2.012 7.256 1.00 95.69 88 VAL A C 1
ATOM 659 O O . VAL A 1 88 ? -14.099 1.165 8.001 1.00 95.69 88 VAL A O 1
ATOM 662 N N . LEU A 1 89 ? -13.394 1.809 5.961 1.00 96.00 89 LEU A N 1
ATOM 663 C CA . LEU A 1 89 ? -13.379 0.495 5.335 1.00 96.00 89 LEU A CA 1
ATOM 664 C C . LEU A 1 89 ? -11.942 0.245 4.882 1.00 96.00 89 LEU A C 1
ATOM 666 O O . LEU A 1 89 ? -11.404 1.036 4.109 1.00 96.00 89 LEU A O 1
ATOM 670 N N . ALA A 1 90 ? -11.328 -0.819 5.387 1.00 94.44 90 ALA A N 1
ATOM 671 C CA . ALA A 1 90 ? -9.955 -1.193 5.075 1.00 94.44 90 ALA A CA 1
ATOM 672 C C . ALA A 1 90 ? -9.915 -2.627 4.545 1.00 94.44 90 ALA A C 1
ATOM 674 O O . ALA A 1 90 ? -10.712 -3.470 4.954 1.00 94.44 90 ALA A O 1
ATOM 675 N N . GLN A 1 91 ? -8.986 -2.881 3.630 1.00 93.81 91 GLN A N 1
ATOM 676 C CA . GLN A 1 91 ? -8.672 -4.212 3.128 1.00 93.81 91 GLN A CA 1
ATOM 677 C C . GLN A 1 91 ? -7.294 -4.571 3.670 1.00 93.81 91 GLN A C 1
ATOM 679 O O . GLN A 1 91 ? -6.367 -3.780 3.522 1.00 93.81 91 GLN A O 1
ATOM 684 N N . ILE A 1 92 ? -7.191 -5.717 4.334 1.00 96.50 92 ILE A N 1
ATOM 685 C CA . ILE A 1 92 ? -5.941 -6.241 4.884 1.00 96.50 92 ILE A CA 1
ATOM 686 C C . ILE A 1 92 ? -5.923 -7.731 4.558 1.00 96.50 92 ILE A C 1
ATOM 688 O O . ILE A 1 92 ? -6.881 -8.441 4.872 1.00 96.50 92 ILE A O 1
ATOM 692 N N . VAL A 1 93 ? -4.864 -8.193 3.897 1.00 97.81 93 VAL A N 1
ATOM 693 C CA . VAL A 1 93 ? -4.645 -9.617 3.632 1.00 97.81 93 VAL A CA 1
ATOM 694 C C . VAL A 1 93 ? -4.200 -10.278 4.933 1.00 97.81 93 VAL A C 1
ATOM 696 O O . VAL A 1 93 ? -3.085 -10.065 5.398 1.00 97.81 93 VAL A O 1
ATOM 699 N N . ASP A 1 94 ? -5.092 -11.066 5.531 1.00 97.88 94 ASP A N 1
ATOM 700 C CA . ASP A 1 94 ? -4.833 -11.779 6.781 1.00 97.88 94 ASP A CA 1
ATOM 701 C C . ASP A 1 94 ? -5.685 -13.057 6.845 1.00 97.88 94 ASP A C 1
ATOM 703 O O . ASP A 1 94 ? -6.892 -13.018 7.106 1.00 97.88 94 ASP A O 1
ATOM 707 N N . ALA A 1 95 ? -5.066 -14.196 6.523 1.00 97.75 95 ALA A N 1
ATOM 708 C CA . ALA A 1 95 ? -5.761 -15.480 6.453 1.00 97.75 95 ALA A CA 1
ATOM 709 C C . ALA A 1 95 ? -6.217 -15.969 7.837 1.00 97.75 95 ALA A C 1
ATOM 711 O O . ALA A 1 95 ? -7.324 -16.497 7.963 1.00 97.75 95 ALA A O 1
ATOM 712 N N . ASP A 1 96 ? -5.399 -15.750 8.868 1.00 97.00 96 ASP A N 1
ATOM 713 C CA . ASP A 1 96 ? -5.683 -16.198 10.231 1.00 97.00 96 ASP A CA 1
ATOM 714 C C . ASP A 1 96 ? -6.822 -15.378 10.842 1.00 97.00 96 ASP A C 1
ATOM 716 O O . ASP A 1 96 ? -7.770 -15.946 11.394 1.00 97.00 96 ASP A O 1
ATOM 720 N N . ALA A 1 97 ? -6.801 -14.050 10.671 1.00 97.38 97 ALA A N 1
ATOM 721 C CA . ALA A 1 97 ? -7.890 -13.187 11.118 1.00 97.38 97 ALA A CA 1
ATOM 722 C C . ALA A 1 97 ? -9.206 -13.495 10.387 1.00 97.38 97 ALA A C 1
ATOM 724 O O . ALA A 1 97 ? -10.264 -13.547 11.019 1.00 97.38 97 ALA A O 1
ATOM 725 N N . ALA A 1 98 ? -9.156 -13.743 9.072 1.00 97.44 98 ALA A N 1
ATOM 726 C CA . ALA A 1 98 ? -10.336 -14.116 8.296 1.00 97.44 98 ALA A CA 1
ATOM 727 C C . ALA A 1 98 ? -10.928 -15.458 8.761 1.00 97.44 98 ALA A C 1
ATOM 729 O O . ALA A 1 98 ? -12.145 -15.568 8.933 1.00 97.44 98 ALA A O 1
ATOM 730 N N . ALA A 1 99 ? -10.082 -16.462 9.011 1.00 98.00 99 ALA A N 1
ATOM 731 C CA . ALA A 1 99 ? -10.511 -17.756 9.530 1.00 98.00 99 ALA A CA 1
ATOM 732 C C . ALA A 1 99 ? -11.124 -17.634 10.935 1.00 98.00 99 ALA A C 1
ATOM 734 O O . ALA A 1 99 ? -12.198 -18.185 11.179 1.00 98.00 99 ALA A O 1
ATOM 735 N N . ALA A 1 100 ? -10.496 -16.869 11.834 1.00 97.69 100 ALA A N 1
ATOM 736 C CA . ALA A 1 100 ? -11.003 -16.629 13.184 1.00 97.69 100 ALA A CA 1
ATOM 737 C C . ALA A 1 100 ? -12.360 -15.905 13.175 1.00 97.69 100 ALA A C 1
ATOM 739 O O . ALA A 1 100 ? -13.293 -16.329 13.859 1.00 97.69 100 ALA A O 1
ATOM 740 N N . ALA A 1 101 ? -12.506 -14.858 12.355 1.00 97.31 101 ALA A N 1
ATOM 741 C CA . ALA A 1 101 ? -13.769 -14.137 12.200 1.00 97.31 101 ALA A CA 1
ATOM 742 C C . ALA A 1 101 ? -14.877 -15.041 11.634 1.00 97.31 101 ALA A C 1
ATOM 744 O O . ALA A 1 101 ? -16.013 -15.011 12.109 1.00 97.31 101 ALA A O 1
ATOM 745 N N . HIS A 1 102 ? -14.546 -15.884 10.650 1.00 98.19 102 HIS A N 1
ATOM 746 C CA . HIS A 1 102 ? -15.495 -16.842 10.088 1.00 98.19 102 HIS A CA 1
ATOM 747 C C . HIS A 1 102 ? -15.957 -17.877 11.123 1.00 98.19 102 HIS A C 1
ATOM 749 O O . HIS A 1 102 ? -17.152 -18.148 11.220 1.00 98.19 102 HIS A O 1
ATOM 755 N N . GLN A 1 103 ? -15.031 -18.421 11.919 1.00 98.31 103 GLN A N 1
ATOM 756 C CA . GLN A 1 103 ? -15.339 -19.394 12.973 1.00 98.31 103 GLN A CA 1
ATOM 757 C C . GLN A 1 103 ? -16.194 -18.802 14.098 1.00 98.31 103 GLN A C 1
ATOM 759 O O . GLN A 1 103 ? -17.080 -19.486 14.607 1.00 98.31 103 GLN A O 1
ATOM 764 N N . ALA A 1 104 ? -15.948 -17.548 14.483 1.00 98.12 104 ALA A N 1
ATOM 765 C CA . ALA A 1 104 ? -16.716 -16.879 15.531 1.00 98.12 104 ALA A CA 1
ATOM 766 C C . ALA A 1 104 ? -18.171 -16.603 15.114 1.00 98.12 104 ALA A C 1
ATOM 768 O O . ALA A 1 104 ? -19.075 -16.642 15.948 1.00 98.12 104 ALA A O 1
ATOM 769 N N . GLY A 1 105 ? -18.401 -16.374 13.819 1.00 98.00 105 GLY A N 1
ATOM 770 C CA . GLY A 1 105 ? -19.723 -16.137 13.256 1.00 98.00 105 GLY A CA 1
ATOM 771 C C . GLY A 1 105 ? -20.180 -14.678 13.343 1.00 98.00 105 GLY A C 1
ATOM 772 O O . GLY A 1 105 ? -19.622 -13.837 14.047 1.00 98.00 105 GLY A O 1
ATOM 773 N N . VAL A 1 106 ? -21.224 -14.361 12.577 1.00 97.69 106 VAL A N 1
ATOM 774 C CA . VAL A 1 106 ? -21.770 -13.001 12.478 1.00 97.69 106 VAL A CA 1
ATOM 775 C C . VAL A 1 106 ? -22.283 -12.522 13.839 1.00 97.69 106 VAL A C 1
ATOM 777 O O . VAL A 1 106 ? -23.109 -13.183 14.463 1.00 97.69 106 VAL A O 1
ATOM 780 N N . GLY A 1 107 ? -21.832 -11.338 14.263 1.00 96.81 107 GLY A N 1
ATOM 781 C CA . GLY A 1 107 ? -22.244 -10.700 15.518 1.00 96.81 107 GLY A CA 1
ATOM 782 C C . GLY A 1 107 ? -21.413 -11.094 16.742 1.00 96.81 107 GLY A C 1
ATOM 783 O O . GLY A 1 107 ? -21.635 -10.530 17.811 1.00 96.81 107 GLY A O 1
ATOM 784 N N . ALA A 1 108 ? -20.462 -12.021 16.602 1.00 97.75 108 ALA A N 1
ATOM 785 C CA . ALA A 1 108 ? -19.496 -12.319 17.650 1.00 97.75 108 ALA A CA 1
ATOM 786 C C . ALA A 1 108 ? -18.447 -11.205 17.780 1.00 97.75 108 ALA A C 1
ATOM 788 O O . ALA A 1 108 ? -18.149 -10.507 16.814 1.00 97.75 108 ALA A O 1
ATOM 789 N N . THR A 1 109 ? -17.868 -11.089 18.976 1.00 97.62 109 THR A N 1
ATOM 790 C CA . THR A 1 109 ? -16.696 -10.248 19.238 1.00 97.62 109 THR A CA 1
ATOM 791 C C . THR A 1 109 ? -15.478 -11.133 19.472 1.00 97.62 109 THR A C 1
ATOM 793 O O . THR A 1 109 ? -15.523 -12.052 20.292 1.00 97.62 109 THR A O 1
ATOM 796 N N . VAL A 1 110 ? -14.384 -10.842 18.778 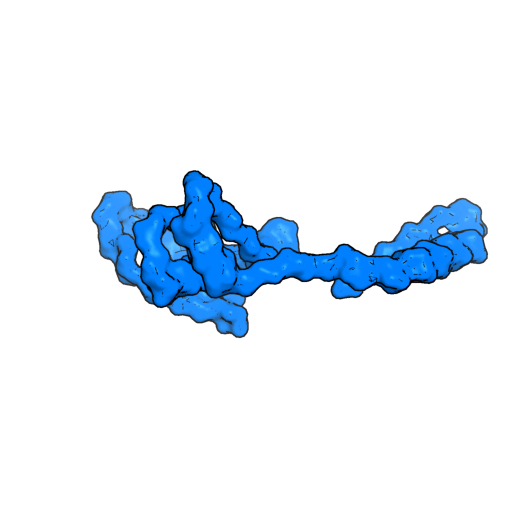1.00 97.12 110 VAL A N 1
ATOM 797 C CA . VAL A 1 110 ? -13.120 -11.577 18.809 1.00 97.12 110 VAL A CA 1
ATOM 798 C C . VAL A 1 110 ? -11.957 -10.656 19.160 1.00 97.12 110 VAL A C 1
ATOM 800 O O . VAL A 1 110 ? -11.925 -9.480 18.804 1.00 97.12 110 VAL A O 1
ATOM 803 N N . GLN A 1 111 ? -10.974 -11.211 19.865 1.00 97.94 111 GLN A N 1
ATOM 804 C CA . GLN A 1 111 ? -9.674 -10.579 20.071 1.00 97.94 111 GLN A CA 1
ATOM 805 C C . GLN A 1 111 ? -8.673 -11.248 19.137 1.00 97.94 111 GLN A C 1
ATOM 807 O O . GLN A 1 111 ? -8.466 -12.457 19.218 1.00 97.94 111 GLN A O 1
ATOM 812 N N . LEU A 1 112 ? -8.076 -10.471 18.240 1.00 96.94 112 LEU A N 1
ATOM 813 C CA . LEU A 1 112 ? -7.128 -10.963 17.241 1.00 96.94 112 LEU A CA 1
ATOM 814 C C . LEU A 1 112 ? -6.131 -9.868 16.869 1.00 96.94 112 LEU A C 1
ATOM 816 O O . LEU A 1 112 ? -6.196 -8.745 17.372 1.00 96.94 112 LEU A O 1
ATOM 820 N N . THR A 1 113 ? -5.204 -10.188 15.978 1.00 97.25 113 THR A N 1
ATOM 821 C CA . THR A 1 113 ? -4.337 -9.201 15.334 1.00 97.25 113 THR A CA 1
ATOM 822 C C . THR A 1 113 ? -4.684 -9.070 13.859 1.00 97.25 113 THR A C 1
ATOM 824 O O . THR A 1 113 ? -5.088 -10.053 13.254 1.00 97.25 113 THR A O 1
ATOM 827 N N . LEU A 1 114 ? -4.508 -7.878 13.289 1.00 97.25 114 LEU A N 1
ATOM 828 C CA . LEU A 1 114 ? -4.694 -7.621 11.859 1.00 97.25 114 LEU A CA 1
ATOM 829 C C . LEU A 1 114 ? -3.374 -7.248 11.182 1.00 97.25 114 LEU A C 1
ATOM 831 O O . LEU A 1 114 ? -2.697 -6.319 11.642 1.00 97.25 114 LEU A O 1
ATOM 835 N N . GLY A 1 115 ? -3.079 -7.890 10.053 1.00 97.31 115 GLY A N 1
ATOM 836 C CA . GLY A 1 115 ? -1.973 -7.568 9.147 1.00 97.31 115 GLY A CA 1
ATOM 837 C C . GLY A 1 115 ? -0.586 -7.847 9.730 1.00 97.31 115 GLY A C 1
ATOM 838 O O . GLY A 1 115 ? -0.442 -8.233 10.887 1.00 97.31 115 GLY A O 1
ATOM 839 N N . GLY A 1 116 ? 0.459 -7.632 8.933 1.00 96.81 116 GLY A N 1
ATOM 840 C CA . GLY A 1 116 ? 1.861 -7.833 9.325 1.00 96.81 116 GLY A CA 1
ATOM 841 C C . GLY A 1 116 ? 2.267 -9.278 9.621 1.00 96.81 116 GLY A C 1
ATOM 842 O O . GLY A 1 116 ? 3.288 -9.499 10.272 1.00 96.81 116 GLY A O 1
ATOM 843 N N . GLY A 1 117 ? 1.469 -10.253 9.182 1.00 95.88 117 GLY A N 1
ATOM 844 C CA . GLY A 1 117 ? 1.793 -11.677 9.274 1.00 95.88 117 GLY A CA 1
ATOM 845 C C . GLY A 1 117 ? 2.627 -12.191 8.096 1.00 95.88 117 GLY A C 1
ATOM 846 O O . GLY A 1 117 ? 3.309 -13.203 8.236 1.00 95.88 117 GLY A O 1
ATOM 847 N N . ILE A 1 118 ? 2.596 -11.502 6.948 1.00 96.69 118 ILE A N 1
ATOM 848 C CA . ILE A 1 118 ? 3.280 -11.915 5.714 1.00 96.69 118 ILE A CA 1
ATOM 849 C C . ILE A 1 118 ? 4.582 -11.127 5.532 1.00 96.69 118 ILE A C 1
ATOM 851 O O . ILE A 1 118 ? 5.608 -11.723 5.202 1.00 96.69 118 ILE A O 1
ATOM 855 N N . ASP A 1 119 ? 4.569 -9.816 5.799 1.00 96.00 119 ASP A N 1
ATOM 856 C CA . ASP A 1 119 ? 5.766 -8.966 5.786 1.00 96.00 119 ASP A CA 1
ATOM 857 C C . ASP A 1 119 ? 6.100 -8.392 7.179 1.00 96.00 119 ASP A C 1
ATOM 859 O O . ASP A 1 119 ? 5.933 -7.192 7.448 1.00 96.00 119 ASP A O 1
ATOM 863 N N . PRO A 1 120 ? 6.617 -9.235 8.093 1.00 94.88 120 PRO A N 1
ATOM 864 C CA . PRO A 1 120 ? 6.928 -8.830 9.462 1.00 94.88 120 PRO A CA 1
ATOM 865 C C . PRO A 1 120 ? 8.142 -7.894 9.562 1.00 94.88 120 PRO A C 1
ATOM 867 O O . PRO A 1 120 ? 8.400 -7.325 10.623 1.00 94.88 120 PRO A O 1
ATOM 870 N N . ALA A 1 121 ? 8.919 -7.734 8.483 1.00 95.38 121 ALA A N 1
ATOM 871 C CA . ALA A 1 121 ? 10.047 -6.807 8.454 1.00 95.38 121 ALA A CA 1
ATOM 872 C C . ALA A 1 121 ? 9.577 -5.351 8.332 1.00 95.38 121 ALA A C 1
ATOM 874 O O . ALA A 1 121 ? 10.246 -4.445 8.835 1.00 95.38 121 ALA A O 1
ATOM 875 N N . ARG A 1 122 ? 8.437 -5.118 7.667 1.00 93.44 122 ARG A N 1
ATOM 876 C CA . ARG A 1 122 ? 7.858 -3.779 7.484 1.00 93.44 122 ARG A CA 1
ATOM 877 C C . ARG A 1 122 ? 6.701 -3.489 8.429 1.00 93.44 122 ARG A C 1
ATOM 879 O O . ARG A 1 122 ? 6.512 -2.329 8.803 1.00 93.44 122 ARG A O 1
ATOM 886 N N . PHE A 1 123 ? 5.934 -4.504 8.817 1.00 95.56 123 PHE A N 1
ATOM 887 C CA . PHE A 1 123 ? 4.687 -4.316 9.550 1.00 95.56 123 PHE A CA 1
ATOM 888 C C . PHE A 1 123 ? 4.654 -5.152 10.825 1.00 95.56 123 PHE A C 1
ATOM 890 O O . PHE A 1 123 ? 5.182 -6.253 10.900 1.00 95.56 123 PHE A O 1
ATOM 897 N N . THR A 1 124 ? 4.002 -4.620 11.855 1.00 96.06 124 THR A N 1
ATOM 898 C CA . THR A 1 124 ? 3.772 -5.343 13.109 1.00 96.06 124 THR A CA 1
ATOM 899 C C . THR A 1 124 ? 2.289 -5.663 13.213 1.00 96.06 124 THR A C 1
ATOM 901 O O . THR A 1 124 ? 1.491 -4.738 13.014 1.00 96.06 124 THR A O 1
ATOM 904 N N . PRO A 1 125 ? 1.890 -6.893 13.576 1.00 97.19 125 PRO A N 1
ATOM 905 C CA . PRO A 1 125 ? 0.488 -7.217 13.804 1.00 97.19 125 PRO A CA 1
ATOM 906 C C . PRO A 1 125 ? -0.187 -6.236 14.763 1.00 97.19 125 PRO A C 1
ATOM 908 O O . PRO A 1 125 ? 0.398 -5.802 15.762 1.00 97.19 125 PRO A O 1
ATOM 911 N N . MET A 1 126 ? -1.393 -5.792 14.408 1.00 96.81 126 MET A N 1
ATOM 912 C CA . MET A 1 126 ? -2.135 -4.783 15.165 1.00 96.81 126 MET A CA 1
ATOM 913 C C . MET A 1 126 ? -3.225 -5.459 15.999 1.00 96.81 126 MET A C 1
ATOM 915 O O . MET A 1 126 ? -4.186 -5.946 15.406 1.00 96.81 126 MET A O 1
ATOM 919 N N . PRO A 1 127 ? -3.116 -5.489 17.340 1.00 96.44 127 PRO A N 1
ATOM 920 C CA . PRO A 1 127 ? -4.152 -6.061 18.191 1.00 96.44 127 PRO A CA 1
ATOM 921 C C . PRO A 1 127 ? -5.460 -5.283 18.069 1.00 96.44 127 PRO A C 1
ATOM 923 O O . PRO A 1 127 ? -5.465 -4.052 18.141 1.00 96.44 127 PRO A O 1
ATOM 926 N N . VAL A 1 128 ? -6.567 -6.005 17.930 1.00 95.12 128 VAL A N 1
ATOM 927 C CA . VAL A 1 128 ? -7.918 -5.449 17.874 1.00 95.12 128 VAL A CA 1
ATOM 928 C C . VAL A 1 128 ? -8.894 -6.304 18.670 1.00 95.12 128 VAL A C 1
ATOM 930 O O . VAL A 1 128 ? -8.708 -7.504 18.863 1.00 95.12 128 VAL A O 1
ATOM 933 N N . THR A 1 129 ? -9.959 -5.656 19.129 1.00 96.12 129 THR A N 1
ATOM 934 C CA . THR A 1 129 ? -11.190 -6.310 19.572 1.00 96.12 129 THR A CA 1
ATOM 935 C C . THR A 1 129 ? -12.282 -5.858 18.613 1.00 96.12 129 THR A C 1
ATOM 937 O O . THR A 1 129 ? -12.526 -4.653 18.518 1.00 96.12 129 THR A O 1
ATOM 940 N N . ALA A 1 130 ? -12.858 -6.792 17.860 1.00 86.69 130 ALA A N 1
ATOM 941 C CA . ALA A 1 130 ? -13.809 -6.524 16.781 1.00 86.69 130 ALA A CA 1
ATOM 942 C C . ALA A 1 130 ? -14.989 -7.487 16.858 1.00 86.69 130 ALA A C 1
ATOM 944 O O . ALA A 1 130 ? -14.735 -8.667 17.175 1.00 86.69 130 ALA A O 1
#